Protein AF-A0A7S3UJC7-F1 (afdb_monomer)

pLDDT: mean 96.05, std 2.95, range [76.0, 98.38]

Solvent-accessible surface area (backbone atoms only — not comparable to full-atom values): 6223 Å² total; per-residue (Å²): 126,53,74,56,96,93,45,74,49,72,84,82,68,76,81,43,41,46,44,74,73,61,88,77,71,94,56,59,68,62,50,52,54,52,53,52,53,50,56,51,51,43,43,75,73,48,28,37,58,64,66,58,45,48,81,32,28,32,40,27,80,38,37,74,41,84,90,42,92,85,41,59,74,69,50,69,49,81,45,81,57,80,64,89,54,48,41,48,58,83,42,94,58,29,69,65,44,51,65,67,47,105

Foldseek 3Di:
DDDDDPDDDDDDDPQWDQQVPDPDDPCVVQVVVQLVVVQVVCVVVFKGQLDQDSRQKIKHFDFPDPVDPPGHTPHIDIDGDDRPRMDGCPDPCNVVSSVVND

Organism: Oxyrrhis marina (NCBI:txid2969)

Radius of gyration: 15.56 Å; Cα contacts (8 Å, |Δi|>4): 135; chains: 1; bounding box: 32×30×44 Å

Mean predicted aligned error: 3.09 Å

Nearest PDB structures (foldseek):
  6fai-assembly1_l  TM=9.004E-01  e=1.769E-06  Saccharomyces cerevisiae S288C
  6rbd-assembly1_l  TM=8.525E-01  e=6.821E-06  Saccharomyces cerevisiae S288C
  2rio-assembly1_B  TM=7.233E-01  e=1.958E-02  Saccharomyces cerevisiae
  3lj0-assembly1_A  TM=7.231E-01  e=3.845E-02  Saccharomyces cerevisiae
  2rio-assembly1_A  TM=6.568E-01  e=3.594E-02  Saccharomyces cerevisiae

Secondary structure (DSSP, 8-state):
-EEETTEEE----TTEEEGGG----S-HHHHHHHHHHHHHHHHHTTEE-S--STTTEEEEEEESSTT-TTSPEEEEEEEE--GGG-EETTSTTHHHHHHHH-

Structure (mmCIF, N/CA/C/O backbone):
data_AF-A0A7S3UJC7-F1
#
_entry.id   AF-A0A7S3UJC7-F1
#
loop_
_atom_site.group_PDB
_atom_site.id
_atom_site.type_symbol
_atom_site.label_atom_id
_atom_site.label_alt_id
_atom_site.label_comp_id
_atom_site.la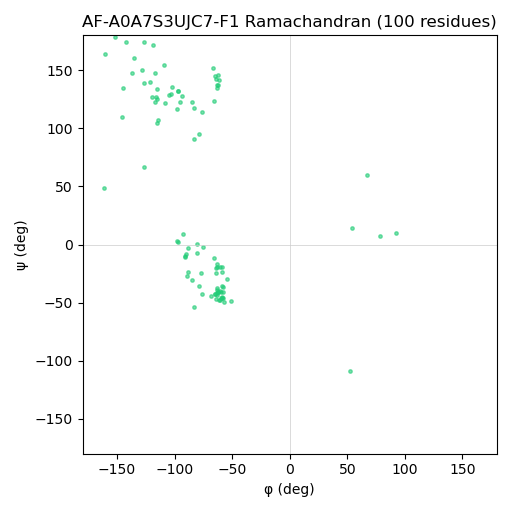bel_asym_id
_atom_site.label_entity_id
_atom_site.label_seq_id
_atom_site.pdbx_PDB_ins_code
_atom_site.Cartn_x
_atom_site.Cartn_y
_atom_site.Cartn_z
_atom_site.occupancy
_atom_site.B_iso_or_equiv
_atom_site.auth_seq_id
_atom_site.auth_comp_id
_atom_site.auth_asym_id
_atom_site.auth_atom_id
_atom_site.pdbx_PDB_model_num
ATOM 1 N N . ILE A 1 1 ? -15.555 -14.427 -8.710 1.00 76.00 1 ILE A N 1
ATOM 2 C CA . ILE A 1 1 ? -15.187 -14.208 -7.288 1.00 76.00 1 ILE A CA 1
ATOM 3 C C . ILE A 1 1 ? -16.128 -15.046 -6.427 1.00 76.00 1 ILE A C 1
ATOM 5 O O . ILE A 1 1 ? -17.303 -15.132 -6.770 1.00 76.00 1 ILE A O 1
ATOM 9 N N . GLY A 1 2 ? -15.629 -15.713 -5.384 1.00 93.50 2 GLY A N 1
ATOM 10 C CA . GLY A 1 2 ? -16.431 -16.594 -4.525 1.00 93.50 2 GLY A CA 1
ATOM 11 C C . GLY A 1 2 ? -15.767 -16.839 -3.172 1.00 93.50 2 GLY A C 1
ATOM 12 O O . GLY A 1 2 ? -14.579 -16.574 -3.009 1.00 93.50 2 GLY A O 1
ATOM 13 N N . HIS A 1 3 ? -16.524 -17.346 -2.202 1.00 96.00 3 HIS A N 1
ATOM 14 C CA . HIS A 1 3 ? -15.998 -17.732 -0.893 1.00 96.00 3 HIS A CA 1
ATOM 15 C C . HIS A 1 3 ? -16.600 -19.071 -0.456 1.00 96.00 3 HIS A C 1
ATOM 17 O O . HIS A 1 3 ? -17.743 -19.392 -0.783 1.00 96.00 3 HIS A O 1
ATOM 23 N N . ASN A 1 4 ? -15.832 -19.875 0.276 1.00 96.38 4 ASN A N 1
ATOM 24 C CA . ASN A 1 4 ? -16.300 -21.131 0.850 1.00 96.38 4 ASN A CA 1
ATOM 25 C C . ASN A 1 4 ? -15.619 -21.365 2.196 1.00 96.38 4 ASN A C 1
ATOM 27 O O . ASN A 1 4 ? -14.426 -21.656 2.256 1.00 96.38 4 ASN A O 1
ATOM 31 N N . ARG A 1 5 ? -16.392 -21.252 3.283 1.00 96.00 5 ARG A N 1
ATOM 32 C CA . ARG A 1 5 ? -15.876 -21.307 4.658 1.00 96.00 5 ARG A CA 1
ATOM 33 C C . ARG A 1 5 ? -14.725 -20.305 4.840 1.00 96.00 5 ARG A C 1
ATOM 35 O O . ARG A 1 5 ? -14.979 -19.110 4.846 1.00 96.00 5 ARG A O 1
ATOM 42 N N . HIS A 1 6 ? -13.495 -20.791 4.965 1.00 95.19 6 HIS A N 1
ATOM 43 C CA . HIS A 1 6 ? -12.276 -20.006 5.176 1.00 95.19 6 HIS A CA 1
ATOM 44 C C . HIS A 1 6 ? -11.500 -19.726 3.876 1.00 95.19 6 HIS A C 1
ATOM 46 O O . HIS A 1 6 ? -10.426 -19.139 3.927 1.00 95.19 6 HIS A O 1
ATOM 52 N N . ALA A 1 7 ? -12.003 -20.168 2.720 1.00 96.56 7 ALA A N 1
ATOM 53 C CA . ALA A 1 7 ? -11.386 -19.922 1.423 1.00 96.56 7 ALA A CA 1
ATOM 54 C C . ALA A 1 7 ? -12.044 -18.724 0.731 1.00 96.56 7 ALA A C 1
ATOM 56 O O . ALA A 1 7 ? -13.273 -18.660 0.625 1.00 96.56 7 ALA A O 1
ATOM 57 N N . ILE A 1 8 ? -11.221 -17.813 0.216 1.00 95.69 8 ILE A N 1
ATOM 58 C CA . ILE A 1 8 ? -11.635 -16.661 -0.589 1.00 95.69 8 ILE A CA 1
ATOM 59 C C . ILE A 1 8 ? -10.956 -16.790 -1.953 1.00 95.69 8 ILE A C 1
ATOM 61 O O . ILE A 1 8 ? -9.744 -16.966 -2.029 1.00 95.69 8 ILE A O 1
ATOM 65 N N . VAL A 1 9 ? -11.740 -16.727 -3.029 1.00 96.75 9 VAL A N 1
ATOM 66 C CA . VAL A 1 9 ? -11.237 -16.708 -4.408 1.00 96.75 9 VAL A CA 1
ATOM 67 C C . VAL A 1 9 ? -11.202 -15.266 -4.883 1.00 96.75 9 VAL A C 1
ATOM 69 O O . VAL A 1 9 ? -12.253 -14.636 -5.031 1.00 96.75 9 VAL A O 1
ATOM 72 N N . MET A 1 10 ? -9.998 -14.785 -5.163 1.00 95.69 10 MET A N 1
ATOM 73 C CA . MET A 1 10 ? -9.716 -13.448 -5.672 1.00 95.69 10 MET A CA 1
ATOM 74 C C . MET A 1 10 ? -9.039 -13.514 -7.039 1.00 95.69 10 MET A C 1
ATOM 76 O O . MET A 1 10 ? -8.713 -14.593 -7.536 1.00 95.69 10 MET A O 1
ATOM 80 N N . GLU A 1 11 ? -8.895 -12.353 -7.662 1.00 95.75 11 GLU A N 1
ATOM 81 C CA . GLU A 1 11 ? -8.113 -12.205 -8.882 1.00 95.75 11 GLU A CA 1
ATOM 82 C C . GLU A 1 11 ? -6.638 -12.524 -8.618 1.00 95.75 11 GLU A C 1
ATOM 84 O O . GLU A 1 11 ? -6.104 -12.207 -7.554 1.00 95.75 11 GLU A O 1
ATOM 89 N N . TYR A 1 12 ? -5.990 -13.169 -9.587 1.00 95.25 12 TYR A N 1
ATOM 90 C CA . TYR A 1 12 ? -4.545 -13.336 -9.566 1.00 95.25 12 TYR A CA 1
ATOM 91 C C . TYR A 1 12 ? -3.893 -12.074 -10.129 1.00 95.25 12 TYR A C 1
ATOM 93 O O . TYR A 1 12 ? -4.110 -11.728 -11.289 1.00 95.25 12 TYR A O 1
ATOM 101 N N . LEU A 1 13 ? -3.111 -11.388 -9.300 1.00 94.69 13 LEU A N 1
ATOM 102 C CA . LEU A 1 13 ? -2.383 -10.191 -9.700 1.00 94.69 13 LEU A CA 1
ATOM 103 C C . LEU A 1 13 ? -1.080 -10.599 -10.390 1.00 94.69 13 LEU A C 1
ATOM 105 O O . LEU A 1 13 ? -0.058 -10.786 -9.733 1.00 94.69 13 LEU A O 1
ATOM 109 N N . ASP A 1 14 ? -1.137 -10.751 -11.712 1.00 90.88 14 ASP A N 1
ATOM 110 C CA . ASP A 1 14 ? 0.039 -11.099 -12.517 1.00 90.88 14 ASP A CA 1
ATOM 111 C C . ASP A 1 14 ? 1.117 -10.009 -12.417 1.00 90.88 14 ASP A C 1
ATOM 113 O O . ASP A 1 14 ? 0.779 -8.831 -12.266 1.00 90.88 14 ASP A O 1
ATOM 117 N N . ASP A 1 15 ? 2.395 -10.382 -12.445 1.00 90.81 15 ASP A N 1
ATOM 118 C CA . ASP A 1 15 ? 3.553 -9.472 -12.337 1.00 90.81 15 ASP A CA 1
ATOM 119 C C . ASP A 1 15 ? 3.582 -8.525 -11.113 1.00 90.81 15 ASP A C 1
ATOM 121 O O . ASP A 1 15 ? 4.368 -7.573 -11.062 1.00 90.81 15 ASP A O 1
ATOM 125 N N . ALA A 1 16 ? 2.748 -8.773 -10.098 1.00 96.44 16 ALA A N 1
ATOM 126 C CA . ALA A 1 16 ? 2.793 -8.059 -8.828 1.00 96.44 16 ALA A CA 1
ATOM 127 C C . ALA A 1 16 ? 3.651 -8.832 -7.817 1.00 96.44 16 ALA A C 1
ATOM 129 O O . ALA A 1 16 ? 3.428 -10.016 -7.560 1.00 96.44 16 ALA A O 1
ATOM 130 N N . VAL A 1 17 ? 4.625 -8.157 -7.206 1.00 97.12 17 VAL A N 1
ATOM 131 C CA . VAL A 1 17 ? 5.533 -8.750 -6.214 1.00 97.12 17 VAL A CA 1
ATOM 132 C C . VAL A 1 17 ? 5.365 -8.091 -4.856 1.00 97.12 17 VAL A C 1
ATOM 134 O O . VAL A 1 17 ? 5.088 -6.898 -4.760 1.00 97.12 17 VAL A O 1
ATOM 137 N N . CYS A 1 18 ? 5.555 -8.860 -3.788 1.00 97.62 18 CYS A N 1
ATOM 138 C CA . CYS A 1 18 ? 5.515 -8.321 -2.435 1.00 97.62 18 CYS A CA 1
ATOM 139 C C . CYS A 1 18 ? 6.641 -7.296 -2.238 1.00 97.62 18 CYS A C 1
ATOM 141 O O . CYS A 1 18 ? 7.783 -7.546 -2.632 1.00 97.62 18 CYS A O 1
ATOM 143 N N . MET A 1 19 ? 6.335 -6.145 -1.636 1.00 97.75 19 MET A N 1
ATOM 144 C CA . MET A 1 19 ? 7.273 -5.025 -1.524 1.00 97.75 19 MET A CA 1
ATOM 145 C C . MET A 1 19 ? 8.567 -5.423 -0.800 1.00 97.75 19 MET A C 1
ATOM 147 O O . MET A 1 19 ? 9.649 -5.023 -1.228 1.00 97.75 19 MET A O 1
ATOM 151 N N . CYS A 1 20 ? 8.490 -6.294 0.211 1.00 97.88 20 CYS A N 1
ATOM 152 C CA . CYS A 1 20 ? 9.664 -6.841 0.903 1.00 97.88 20 CYS A CA 1
ATOM 153 C C . CYS A 1 20 ? 10.652 -7.598 -0.015 1.00 97.88 20 CYS A C 1
ATOM 155 O O . CYS A 1 20 ? 11.814 -7.793 0.347 1.00 97.88 20 CYS A O 1
ATOM 157 N N . GLN A 1 21 ? 10.216 -8.038 -1.201 1.00 97.19 21 GLN A N 1
ATOM 158 C CA . GLN A 1 21 ? 11.037 -8.773 -2.168 1.00 97.19 21 GLN A CA 1
ATOM 159 C C . GLN A 1 21 ? 11.742 -7.848 -3.171 1.00 97.19 21 GLN A C 1
ATOM 161 O O . GLN A 1 21 ? 12.635 -8.295 -3.900 1.00 97.19 21 GLN A O 1
ATOM 166 N N . ILE A 1 22 ? 11.378 -6.563 -3.214 1.00 95.44 22 ILE A N 1
ATOM 167 C CA . ILE A 1 22 ? 11.946 -5.595 -4.152 1.00 95.44 22 ILE A CA 1
ATOM 168 C C . ILE A 1 22 ? 13.342 -5.188 -3.682 1.00 95.44 22 ILE A C 1
ATOM 170 O O . ILE A 1 22 ? 13.521 -4.540 -2.656 1.00 95.44 22 ILE A O 1
ATOM 174 N N . ARG A 1 23 ? 14.361 -5.549 -4.469 1.00 94.50 23 ARG A N 1
ATOM 175 C CA . ARG A 1 23 ? 15.770 -5.239 -4.156 1.00 94.50 23 ARG A CA 1
ATOM 176 C C . ARG A 1 23 ? 16.242 -3.893 -4.695 1.00 94.50 23 ARG A C 1
ATOM 178 O O . ARG A 1 23 ? 17.225 -3.350 -4.199 1.00 94.50 23 ARG A O 1
ATOM 185 N N . LYS A 1 24 ? 15.589 -3.388 -5.741 1.00 92.50 24 LYS A N 1
ATOM 186 C CA . LYS A 1 24 ? 15.928 -2.127 -6.400 1.00 92.50 24 LYS A CA 1
ATOM 187 C C . LYS A 1 24 ? 14.647 -1.452 -6.876 1.00 92.50 24 LYS A C 1
ATOM 189 O O . LYS A 1 24 ? 13.806 -2.102 -7.486 1.00 92.50 24 LYS A O 1
ATOM 194 N N . LEU A 1 25 ? 14.543 -0.154 -6.616 1.00 94.12 25 LEU A N 1
ATOM 195 C CA . LEU A 1 25 ? 13.480 0.712 -7.112 1.00 94.12 25 LEU A CA 1
ATOM 196 C C . LEU A 1 25 ? 14.095 1.764 -8.028 1.00 94.12 25 LEU A C 1
ATOM 198 O O . LEU A 1 25 ? 15.024 2.461 -7.621 1.00 94.12 25 LEU A O 1
ATOM 202 N N . ASP A 1 26 ? 13.574 1.883 -9.246 1.00 94.31 26 ASP A N 1
ATOM 203 C CA . ASP A 1 26 ? 14.042 2.894 -10.196 1.00 94.31 26 ASP A CA 1
ATOM 204 C C . ASP A 1 26 ? 13.452 4.282 -9.882 1.00 94.31 26 ASP A C 1
ATOM 206 O O . ASP A 1 26 ? 14.152 5.286 -9.995 1.00 94.31 26 ASP A O 1
ATOM 210 N N . LYS A 1 27 ? 12.194 4.349 -9.414 1.00 96.38 27 LYS A N 1
ATOM 211 C CA . LYS A 1 27 ? 11.498 5.597 -9.045 1.00 96.38 27 LYS A CA 1
ATOM 212 C C . LYS A 1 27 ? 10.917 5.540 -7.614 1.00 96.38 27 LYS A C 1
ATOM 214 O O . LYS A 1 27 ? 9.701 5.571 -7.442 1.00 96.38 27 LYS A O 1
ATOM 219 N N . PRO A 1 28 ? 11.747 5.489 -6.554 1.00 97.00 28 PRO A N 1
ATOM 220 C CA . PRO A 1 28 ? 11.271 5.298 -5.176 1.00 97.00 28 PRO A CA 1
ATOM 221 C C . PRO A 1 28 ? 10.295 6.383 -4.692 1.00 97.00 28 PRO A C 1
ATOM 223 O O . PRO A 1 28 ? 9.340 6.074 -3.987 1.00 97.00 28 PRO A O 1
ATOM 226 N N . GLN A 1 29 ? 10.494 7.637 -5.110 1.00 98.00 29 GLN A N 1
ATOM 227 C CA . GLN A 1 29 ? 9.602 8.747 -4.761 1.00 98.00 29 GLN A CA 1
ATOM 228 C C . GLN A 1 29 ? 8.180 8.540 -5.305 1.00 98.00 29 GLN A C 1
ATOM 230 O O . GLN A 1 29 ? 7.210 8.783 -4.594 1.00 98.00 29 GLN A O 1
ATOM 235 N N . LEU A 1 30 ? 8.059 8.035 -6.537 1.00 98.00 30 LEU A N 1
ATOM 236 C CA . LEU A 1 30 ? 6.766 7.762 -7.161 1.00 98.00 30 LEU A CA 1
ATOM 237 C C . LEU A 1 30 ? 6.010 6.666 -6.404 1.00 98.00 30 LEU A C 1
ATOM 239 O O . LEU A 1 30 ? 4.821 6.807 -6.136 1.00 98.00 30 LEU A O 1
ATOM 243 N N . LEU A 1 31 ? 6.708 5.598 -6.002 1.00 98.00 31 LEU A N 1
ATOM 244 C CA . LEU A 1 31 ? 6.103 4.535 -5.202 1.00 98.00 31 LEU A CA 1
ATOM 245 C C . LEU A 1 31 ? 5.629 5.054 -3.836 1.00 98.00 31 LEU A C 1
ATOM 247 O O . LEU A 1 31 ? 4.514 4.747 -3.423 1.00 98.00 31 LEU A O 1
ATOM 251 N N . LEU A 1 32 ? 6.442 5.872 -3.158 1.00 98.06 32 LEU A N 1
ATOM 252 C CA . LEU A 1 32 ? 6.065 6.481 -1.881 1.00 98.06 32 LEU A CA 1
ATOM 253 C C . LEU A 1 32 ? 4.788 7.322 -2.015 1.00 98.06 32 LEU A C 1
ATOM 255 O O . LEU A 1 32 ? 3.872 7.182 -1.208 1.00 98.06 32 LEU A O 1
ATOM 259 N N . GLU A 1 33 ? 4.701 8.160 -3.047 1.00 98.31 33 GLU A N 1
ATOM 260 C CA . GLU A 1 33 ? 3.517 8.983 -3.314 1.00 98.31 33 GLU A CA 1
ATOM 261 C C . GLU A 1 33 ? 2.262 8.129 -3.538 1.00 98.31 33 GLU A C 1
ATOM 263 O O . GLU A 1 33 ? 1.201 8.446 -2.995 1.00 98.31 33 GLU A O 1
ATOM 268 N N . LYS A 1 34 ? 2.381 7.005 -4.260 1.00 98.19 34 LYS A N 1
ATOM 269 C CA . LYS A 1 34 ? 1.280 6.047 -4.454 1.00 98.19 34 LYS A CA 1
ATOM 270 C C . LYS A 1 34 ? 0.846 5.401 -3.140 1.00 98.19 34 LYS A C 1
ATOM 272 O O . LYS A 1 34 ? -0.350 5.381 -2.854 1.00 98.19 34 LYS A O 1
ATOM 277 N N . CYS A 1 35 ? 1.791 4.925 -2.328 1.00 98.31 35 CYS A N 1
ATOM 278 C CA . CYS A 1 35 ? 1.497 4.325 -1.025 1.00 98.31 35 CYS A CA 1
ATOM 279 C C . CYS A 1 35 ? 0.797 5.323 -0.093 1.00 98.31 35 CYS A C 1
ATOM 281 O O . CYS A 1 35 ? -0.252 5.009 0.465 1.00 98.31 35 CYS A O 1
ATOM 283 N N . MET A 1 36 ? 1.316 6.550 0.015 1.00 98.12 36 MET A N 1
ATOM 284 C CA . MET A 1 36 ? 0.727 7.597 0.856 1.00 98.12 36 MET A CA 1
ATOM 285 C C . MET A 1 36 ? -0.660 8.013 0.367 1.00 98.12 36 MET A C 1
ATOM 287 O O . MET A 1 36 ? -1.584 8.161 1.168 1.00 98.12 36 MET A O 1
ATOM 291 N N . SER A 1 37 ? -0.834 8.163 -0.948 1.00 97.94 37 SER A N 1
ATOM 292 C CA . SER A 1 37 ? -2.139 8.456 -1.541 1.00 97.94 37 SER A CA 1
ATOM 293 C C . SER A 1 37 ? -3.157 7.353 -1.244 1.00 97.94 37 SER A C 1
ATOM 295 O O . SER A 1 37 ? -4.318 7.650 -0.963 1.00 97.94 37 SER A O 1
ATOM 297 N N . LEU A 1 38 ? -2.740 6.085 -1.292 1.00 97.75 38 LEU A N 1
ATOM 298 C CA . LEU A 1 38 ? -3.601 4.946 -0.989 1.00 97.75 38 LEU A CA 1
ATOM 299 C C . LEU A 1 38 ? -3.981 4.903 0.495 1.00 97.75 38 LEU A C 1
ATOM 30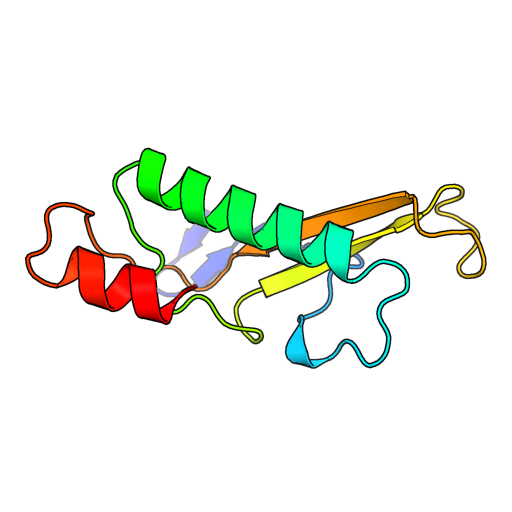1 O O . LEU A 1 38 ? -5.156 4.755 0.816 1.00 97.75 38 LEU A O 1
ATOM 305 N N . LEU A 1 39 ? -3.021 5.122 1.393 1.00 96.75 39 LEU A N 1
ATOM 306 C CA . LEU A 1 39 ? -3.243 5.185 2.838 1.00 96.75 39 LEU A CA 1
ATOM 307 C C . LEU A 1 39 ? -4.251 6.297 3.196 1.00 96.75 39 LEU A C 1
ATOM 309 O O . LEU A 1 39 ? -5.225 6.058 3.916 1.00 96.75 39 LEU A O 1
ATOM 313 N N . VAL A 1 40 ? -4.095 7.491 2.613 1.00 97.44 40 VAL A N 1
ATOM 314 C CA . VAL A 1 40 ? -5.055 8.599 2.772 1.00 97.44 40 VAL A CA 1
ATOM 315 C C . VAL A 1 40 ? -6.427 8.243 2.193 1.00 97.44 40 VAL A C 1
ATOM 317 O O . VAL A 1 40 ? -7.441 8.530 2.827 1.00 97.44 40 VAL A O 1
ATOM 320 N N . SER A 1 41 ? -6.486 7.601 1.024 1.00 98.06 41 SER A N 1
ATOM 321 C CA . SER A 1 41 ? -7.749 7.188 0.397 1.00 98.06 41 SER A CA 1
ATOM 322 C C . SER A 1 41 ? -8.517 6.158 1.237 1.00 98.06 41 SER A C 1
ATOM 324 O O . SER A 1 41 ? -9.740 6.261 1.376 1.00 98.06 41 SER A O 1
ATOM 326 N N . ILE A 1 42 ? -7.809 5.212 1.862 1.00 97.38 42 ILE A N 1
ATOM 327 C CA . ILE A 1 42 ? -8.383 4.237 2.800 1.00 97.38 42 ILE A CA 1
ATOM 328 C C . ILE A 1 42 ? -9.000 4.975 4.003 1.00 97.38 42 ILE A C 1
ATOM 330 O O . ILE A 1 42 ? -10.181 4.776 4.299 1.00 97.38 42 ILE A O 1
ATOM 334 N N . ALA A 1 43 ? -8.272 5.923 4.606 1.00 97.12 43 ALA A N 1
ATOM 335 C CA . ALA A 1 43 ? -8.778 6.750 5.709 1.00 97.12 43 ALA A CA 1
ATOM 336 C C . ALA A 1 43 ? -9.974 7.62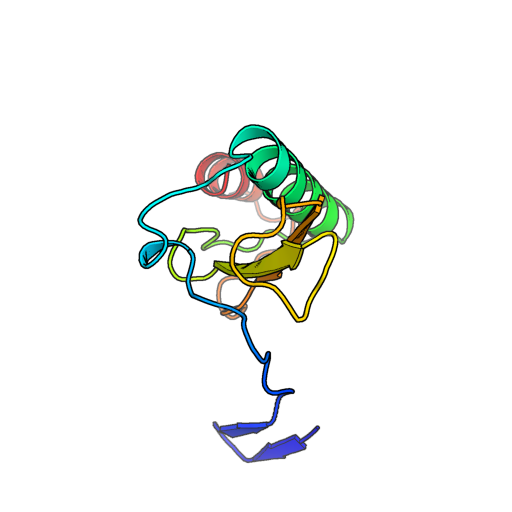9 5.324 1.00 97.12 43 ALA A C 1
ATOM 338 O O . ALA A 1 43 ? -10.941 7.727 6.079 1.00 97.12 43 ALA A O 1
ATOM 339 N N . GLN A 1 44 ? -9.960 8.226 4.131 1.00 97.88 44 GLN A N 1
ATOM 340 C CA . GLN A 1 44 ? -11.095 8.989 3.600 1.00 97.88 44 GLN A CA 1
ATOM 341 C C . GLN A 1 44 ? -12.338 8.120 3.374 1.00 97.88 44 GLN A C 1
ATOM 343 O O . GLN A 1 44 ? -13.455 8.631 3.421 1.00 97.88 44 GLN A O 1
ATOM 348 N N . SER A 1 45 ? -12.155 6.811 3.186 1.00 97.62 45 SER A N 1
ATOM 349 C CA . SER A 1 45 ? -13.244 5.833 3.095 1.00 97.62 45 SER A CA 1
ATOM 350 C C . SER A 1 45 ? -13.798 5.415 4.468 1.00 97.62 45 SER A C 1
ATOM 352 O O . SER A 1 45 ? -14.721 4.606 4.536 1.00 97.62 45 SER A O 1
ATOM 354 N N . GLY A 1 46 ? -13.268 5.972 5.564 1.00 97.69 46 GLY A N 1
ATOM 355 C CA . GLY A 1 46 ? -13.752 5.762 6.930 1.00 97.69 46 GLY A CA 1
ATOM 356 C C . GLY A 1 46 ? -13.072 4.619 7.684 1.00 97.69 46 GLY A C 1
ATOM 357 O O . GLY A 1 46 ? -13.512 4.263 8.780 1.00 97.69 46 GLY A O 1
ATOM 358 N N . VAL A 1 47 ? -11.994 4.049 7.140 1.00 97.88 47 VAL A N 1
ATOM 359 C CA . VAL A 1 47 ? -11.272 2.936 7.768 1.00 97.88 47 VAL A CA 1
ATOM 360 C C . VAL A 1 47 ? -9.757 3.132 7.726 1.00 97.88 47 VAL A C 1
ATOM 362 O O . VAL A 1 47 ? -9.246 3.908 6.938 1.00 97.88 47 VAL A O 1
ATOM 365 N N . ILE A 1 48 ? -9.020 2.428 8.574 1.00 97.69 48 ILE A N 1
ATOM 366 C CA . ILE A 1 48 ? -7.554 2.384 8.604 1.00 97.69 48 ILE A CA 1
ATOM 367 C C . ILE A 1 48 ? -7.152 0.929 8.407 1.00 97.69 48 ILE A C 1
ATOM 369 O O . ILE A 1 48 ? -7.808 0.053 8.970 1.00 97.69 48 ILE A O 1
ATOM 373 N N . HIS A 1 49 ? -6.102 0.669 7.622 1.00 97.69 49 HIS A N 1
ATOM 374 C CA . HIS A 1 49 ? -5.676 -0.699 7.323 1.00 97.69 49 HIS A CA 1
ATOM 375 C C . HIS A 1 49 ? -5.307 -1.475 8.591 1.00 97.69 49 HIS A C 1
ATOM 377 O O . HIS A 1 49 ? -5.750 -2.604 8.773 1.00 97.69 49 HIS A O 1
ATOM 383 N N . GLY A 1 50 ? -4.536 -0.859 9.490 1.00 96.62 50 GLY A N 1
ATOM 384 C CA . GLY A 1 50 ? -4.201 -1.463 10.773 1.00 96.62 50 GLY A CA 1
ATOM 385 C C . GLY A 1 50 ? -3.109 -2.527 10.695 1.00 96.62 50 GLY A C 1
ATOM 386 O O . GLY A 1 50 ? -2.779 -3.113 11.729 1.00 96.62 50 GLY A O 1
ATOM 387 N N . ASP A 1 51 ? -2.478 -2.703 9.533 1.00 97.50 51 ASP A N 1
ATOM 388 C CA . ASP A 1 51 ? -1.210 -3.426 9.339 1.00 97.50 51 ASP A CA 1
ATOM 389 C C . ASP A 1 51 ? -0.541 -3.053 7.995 1.00 97.50 51 ASP A C 1
ATOM 391 O O . ASP A 1 51 ? -0.273 -3.905 7.149 1.00 97.50 51 ASP A O 1
ATOM 395 N N . PHE A 1 52 ? -0.416 -1.754 7.700 1.00 97.88 52 PHE A N 1
ATOM 396 C CA . PHE A 1 52 ? 0.103 -1.280 6.406 1.00 97.88 52 PHE A CA 1
ATOM 397 C C . PHE A 1 52 ? 1.640 -1.378 6.376 1.00 97.88 52 PHE A C 1
ATOM 399 O O . PHE A 1 52 ? 2.332 -0.503 6.885 1.00 97.88 52 PHE A O 1
ATOM 406 N N . ASN A 1 53 ? 2.181 -2.469 5.829 1.00 97.44 53 ASN A N 1
ATOM 407 C CA . ASN A 1 53 ? 3.620 -2.763 5.832 1.00 97.44 53 ASN A CA 1
ATOM 408 C C . ASN A 1 53 ? 4.082 -3.414 4.511 1.00 97.44 53 ASN A C 1
ATOM 410 O O . ASN A 1 53 ? 3.274 -3.768 3.654 1.00 97.44 53 ASN A O 1
ATOM 414 N N . GLU A 1 54 ? 5.388 -3.621 4.346 1.00 97.69 54 GLU A N 1
ATOM 415 C CA . GLU A 1 54 ? 6.001 -4.146 3.121 1.00 97.69 54 GLU A CA 1
ATOM 416 C C . GLU A 1 54 ? 5.636 -5.601 2.769 1.00 97.69 54 GLU A C 1
ATOM 418 O O . GLU A 1 54 ? 5.941 -6.057 1.664 1.00 97.69 54 GLU A O 1
ATOM 423 N N . PHE A 1 55 ? 5.006 -6.341 3.682 1.00 97.75 55 PHE A N 1
ATOM 424 C CA . PHE A 1 55 ? 4.517 -7.702 3.446 1.00 97.75 55 PHE A CA 1
ATOM 425 C C . PHE A 1 55 ? 3.083 -7.713 2.904 1.00 97.75 55 PHE A C 1
ATOM 427 O O . PHE A 1 55 ? 2.715 -8.612 2.148 1.00 97.75 55 PHE A O 1
ATOM 434 N N . ASN A 1 56 ? 2.308 -6.676 3.228 1.00 98.06 56 ASN A N 1
ATOM 435 C CA . ASN A 1 56 ? 0.905 -6.519 2.837 1.00 98.06 56 ASN A CA 1
ATOM 436 C C . ASN A 1 56 ? 0.713 -5.612 1.609 1.00 98.06 56 ASN A C 1
ATOM 438 O O . ASN A 1 56 ? -0.418 -5.358 1.190 1.00 98.06 56 ASN A O 1
ATOM 442 N N . LEU A 1 57 ? 1.812 -5.142 1.012 1.00 98.19 57 LEU A N 1
ATOM 443 C CA . LEU A 1 57 ? 1.824 -4.366 -0.224 1.00 98.19 57 LEU A CA 1
ATOM 444 C C . LEU A 1 57 ? 2.379 -5.203 -1.377 1.00 98.19 57 LEU A C 1
ATOM 446 O O . LE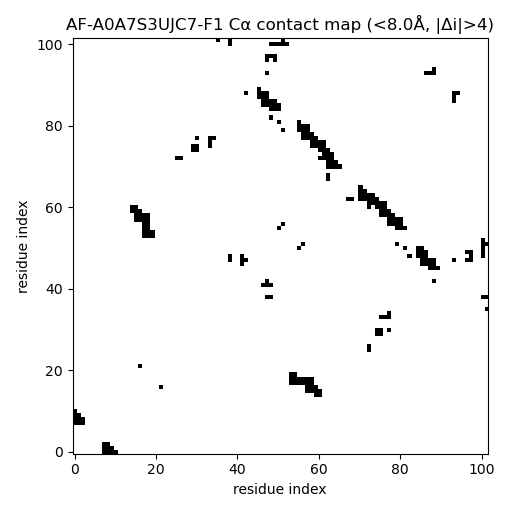U A 1 57 ? 3.523 -5.662 -1.335 1.00 98.19 57 LEU A O 1
ATOM 450 N N . LEU A 1 58 ? 1.579 -5.367 -2.428 1.00 98.38 58 LEU A N 1
ATOM 451 C CA . LEU A 1 58 ? 2.001 -5.943 -3.702 1.00 98.38 58 LEU A CA 1
ATOM 452 C C . LEU A 1 58 ? 2.191 -4.817 -4.719 1.00 98.38 58 LEU A C 1
ATOM 454 O O . LEU A 1 58 ? 1.310 -3.975 -4.896 1.00 98.38 58 LEU A O 1
ATOM 458 N N . ILE A 1 59 ? 3.339 -4.802 -5.388 1.00 98.00 59 ILE A N 1
ATOM 459 C CA . ILE A 1 59 ? 3.722 -3.767 -6.345 1.00 98.00 59 ILE A CA 1
ATOM 460 C C . ILE A 1 59 ? 3.827 -4.390 -7.729 1.00 98.00 59 ILE A C 1
ATOM 462 O O . ILE A 1 59 ? 4.599 -5.331 -7.926 1.00 98.00 59 ILE 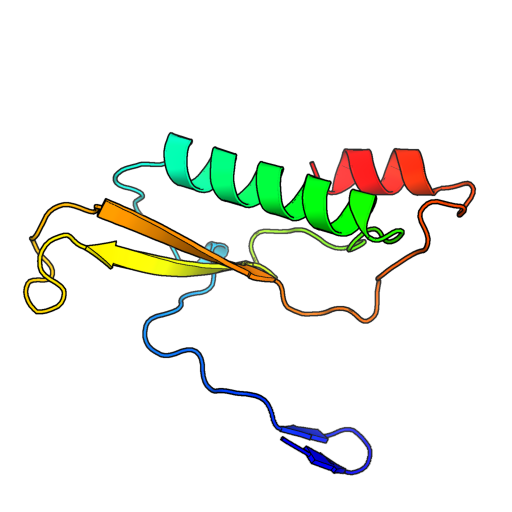A O 1
ATOM 466 N N . ARG A 1 60 ? 3.108 -3.825 -8.699 1.00 96.50 60 ARG A N 1
ATOM 467 C CA . ARG A 1 60 ? 3.329 -4.098 -10.122 1.00 96.50 60 ARG A CA 1
ATOM 468 C C . ARG A 1 60 ? 4.046 -2.907 -10.744 1.00 96.50 60 ARG A C 1
ATOM 470 O O . ARG A 1 60 ? 3.624 -1.762 -10.585 1.00 96.50 60 ARG A O 1
ATOM 477 N N . THR A 1 61 ? 5.148 -3.177 -11.435 1.00 95.56 61 THR A N 1
ATOM 478 C CA . THR A 1 61 ? 5.907 -2.141 -12.148 1.00 95.56 61 THR A CA 1
ATOM 479 C C . THR A 1 61 ? 5.294 -1.927 -13.524 1.00 95.56 61 THR A C 1
ATOM 481 O O . THR A 1 61 ? 5.222 -2.866 -14.311 1.00 95.56 61 THR A O 1
ATOM 484 N N . VAL A 1 62 ? 4.884 -0.697 -13.824 1.00 95.25 62 VAL A N 1
ATOM 485 C CA . VAL A 1 62 ? 4.397 -0.306 -15.148 1.00 95.25 62 VAL A CA 1
ATOM 486 C C . VAL A 1 62 ? 5.561 0.304 -15.910 1.00 95.25 62 VAL A C 1
ATOM 488 O O . VAL A 1 62 ? 6.189 1.260 -15.448 1.00 95.25 62 VAL A O 1
ATOM 491 N N . ARG A 1 63 ? 5.882 -0.261 -17.069 1.00 94.06 63 ARG A N 1
ATOM 492 C CA . ARG A 1 63 ? 6.968 0.215 -17.927 1.00 94.06 63 ARG A CA 1
ATOM 493 C C . ARG A 1 63 ? 6.417 0.865 -19.188 1.00 94.06 63 ARG A C 1
ATOM 495 O O . ARG A 1 63 ? 5.330 0.505 -19.628 1.00 94.06 63 ARG A O 1
ATOM 502 N N . ILE A 1 64 ? 7.197 1.776 -19.773 1.00 94.75 64 ILE A N 1
ATOM 503 C CA . ILE A 1 64 ? 6.830 2.459 -21.024 1.00 94.75 64 ILE A CA 1
ATOM 504 C C . ILE A 1 64 ? 6.595 1.443 -22.152 1.00 94.75 64 ILE A C 1
ATOM 506 O O . ILE A 1 64 ? 5.649 1.591 -22.924 1.00 94.75 64 ILE A O 1
ATOM 510 N N . ASP A 1 65 ? 7.440 0.409 -22.239 1.00 95.31 65 ASP A N 1
ATOM 511 C CA . ASP A 1 65 ? 7.206 -0.755 -23.095 1.00 95.31 65 ASP A CA 1
ATOM 512 C C . ASP A 1 65 ? 7.031 -2.008 -22.217 1.00 95.31 65 ASP A C 1
ATOM 514 O O . ASP A 1 65 ? 8.014 -2.535 -21.689 1.00 95.31 65 ASP A O 1
ATOM 518 N N . PRO A 1 66 ? 5.795 -2.511 -22.044 1.00 90.31 66 PRO A N 1
ATOM 519 C CA . PRO A 1 66 ? 5.522 -3.683 -21.215 1.00 90.31 66 PRO A CA 1
ATOM 520 C C . PRO A 1 66 ? 6.224 -4.968 -21.673 1.00 90.31 66 PRO A C 1
ATOM 522 O O . PRO A 1 66 ? 6.330 -5.904 -20.885 1.00 90.31 66 PRO A O 1
ATOM 525 N N . LEU A 1 67 ? 6.676 -5.045 -22.931 1.00 91.81 67 LEU A N 1
ATOM 526 C CA . LEU A 1 67 ? 7.352 -6.227 -23.475 1.00 91.81 67 LEU A CA 1
ATOM 527 C C . LEU A 1 67 ? 8.877 -6.184 -23.298 1.00 91.81 67 LEU A C 1
ATOM 529 O O . LEU A 1 67 ? 9.539 -7.194 -23.538 1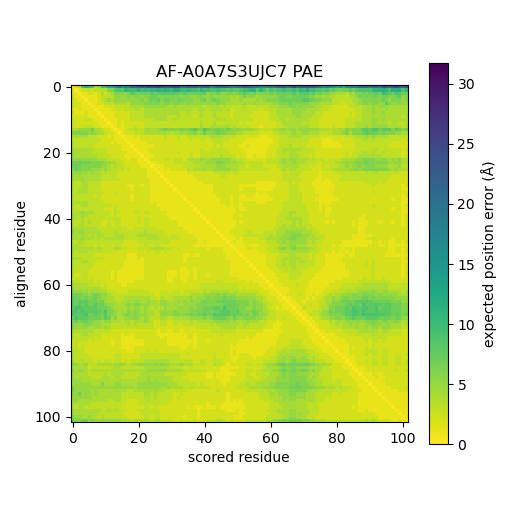.00 91.81 67 LEU A O 1
ATOM 533 N N . ASP A 1 68 ? 9.436 -5.044 -22.885 1.00 92.44 68 ASP A N 1
ATOM 534 C CA . ASP A 1 68 ? 10.868 -4.863 -22.658 1.00 92.44 68 ASP A CA 1
ATOM 535 C C . ASP A 1 68 ? 11.154 -4.606 -21.172 1.00 92.44 68 ASP A C 1
ATOM 537 O O . ASP A 1 68 ? 10.910 -3.521 -20.640 1.00 92.44 68 ASP A O 1
ATOM 541 N N . GLU A 1 69 ? 11.727 -5.601 -20.492 1.00 85.06 69 GLU A N 1
ATOM 542 C CA . 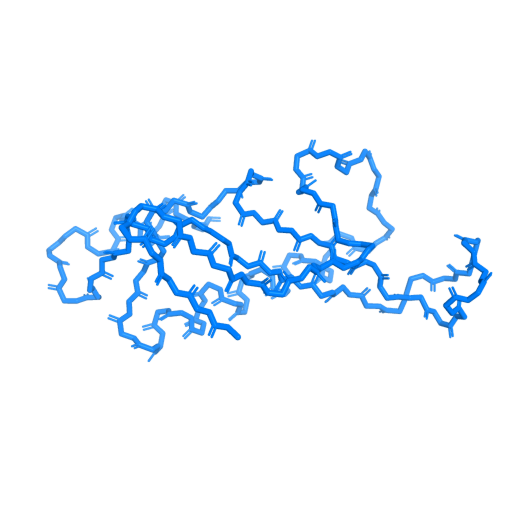GLU A 1 69 ? 12.106 -5.514 -19.075 1.00 85.06 69 GLU A CA 1
ATOM 543 C C . GLU A 1 69 ? 13.186 -4.457 -18.790 1.00 85.06 69 GLU A C 1
ATOM 545 O O . GLU A 1 69 ? 13.347 -4.035 -17.641 1.00 85.06 69 GLU A O 1
ATOM 550 N N . LEU A 1 70 ? 13.931 -4.026 -19.812 1.00 89.44 70 LEU A N 1
ATOM 551 C CA . LEU A 1 70 ? 14.936 -2.970 -19.704 1.00 89.44 70 LEU A CA 1
ATOM 552 C C . LEU A 1 70 ? 14.356 -1.578 -19.974 1.00 89.44 70 LEU A C 1
ATOM 554 O O . LEU A 1 70 ? 15.058 -0.587 -19.751 1.00 89.44 70 LEU A O 1
ATOM 558 N N . SER A 1 71 ? 13.100 -1.486 -20.423 1.00 93.75 71 SER A N 1
ATOM 559 C CA . SER A 1 71 ? 12.452 -0.205 -20.683 1.00 93.75 71 SER A CA 1
ATOM 560 C C . SER A 1 71 ? 12.234 0.578 -19.390 1.00 93.75 71 SER A C 1
ATOM 562 O O . SER A 1 71 ? 12.126 0.021 -18.293 1.00 93.75 71 SER A O 1
ATOM 564 N N . GLU A 1 72 ? 12.208 1.903 -19.501 1.00 94.38 72 GLU A N 1
ATOM 565 C CA . GLU A 1 72 ? 12.073 2.765 -18.334 1.00 94.38 72 GLU A CA 1
ATOM 566 C C . GLU A 1 72 ? 10.745 2.517 -17.609 1.00 94.38 72 GLU A C 1
ATOM 568 O O . GLU A 1 72 ? 9.693 2.310 -18.219 1.00 94.38 72 GLU A O 1
ATOM 573 N N . VAL A 1 73 ? 10.796 2.562 -16.278 1.00 94.50 73 VAL A N 1
ATOM 574 C CA . VAL A 1 73 ? 9.592 2.513 -15.449 1.00 94.50 73 VAL A CA 1
ATOM 575 C C . VAL A 1 73 ? 8.783 3.778 -15.701 1.00 94.50 73 VAL A C 1
ATOM 577 O O . VAL A 1 73 ? 9.286 4.883 -15.496 1.00 94.50 73 VAL A O 1
ATOM 580 N N . GLU A 1 74 ? 7.530 3.630 -16.109 1.00 96.69 74 GLU A N 1
ATOM 581 C CA . GLU A 1 74 ? 6.577 4.726 -16.240 1.00 96.69 74 GLU A CA 1
ATOM 582 C C . GLU A 1 74 ? 5.936 5.022 -14.881 1.00 96.69 74 GLU A C 1
ATOM 584 O O . GLU A 1 74 ? 6.042 6.153 -14.398 1.00 96.69 74 GLU A O 1
ATOM 589 N N . ASP A 1 75 ? 5.366 3.991 -14.246 1.00 97.25 75 ASP A N 1
ATOM 590 C CA . ASP A 1 75 ? 4.564 4.092 -13.023 1.00 97.25 75 ASP A CA 1
ATOM 591 C C . ASP A 1 75 ? 4.625 2.815 -12.152 1.00 97.25 75 ASP A C 1
ATOM 593 O O . ASP A 1 75 ? 5.261 1.819 -12.505 1.00 97.25 75 ASP A O 1
ATOM 597 N N . TYR A 1 76 ? 3.948 2.840 -11.002 1.00 97.31 76 TYR A N 1
ATOM 598 C CA . TYR A 1 76 ? 3.681 1.678 -10.157 1.00 97.31 76 TYR A CA 1
ATOM 599 C C . TYR A 1 76 ? 2.188 1.546 -9.856 1.00 97.31 76 TYR A C 1
ATOM 601 O O . TYR A 1 76 ? 1.518 2.522 -9.504 1.00 97.31 76 TYR A O 1
ATOM 609 N N . GLU A 1 77 ? 1.691 0.312 -9.894 1.00 97.31 77 GLU A N 1
ATOM 610 C CA . GLU A 1 77 ? 0.416 -0.051 -9.279 1.00 97.31 77 GLU A CA 1
ATOM 611 C C . GLU A 1 77 ? 0.685 -0.659 -7.902 1.00 97.31 77 GLU A C 1
ATOM 613 O O . GLU A 1 77 ? 1.544 -1.532 -7.751 1.00 97.31 77 GLU A O 1
ATOM 618 N N . VAL A 1 78 ? -0.052 -0.189 -6.896 1.00 97.94 78 VAL A N 1
ATOM 619 C CA . VAL A 1 78 ? 0.086 -0.624 -5.503 1.00 97.94 78 VAL A CA 1
ATOM 620 C C . VAL A 1 78 ? -1.215 -1.278 -5.067 1.00 97.94 78 VAL A C 1
ATOM 622 O O . VAL A 1 78 ? -2.274 -0.651 -5.108 1.00 97.94 78 VAL A O 1
ATOM 625 N N . TYR A 1 79 ? -1.124 -2.525 -4.621 1.00 97.81 79 TYR A N 1
ATOM 626 C CA . TYR A 1 79 ? -2.244 -3.303 -4.111 1.00 97.81 79 TYR A CA 1
ATOM 627 C C . TYR A 1 79 ? -2.025 -3.599 -2.630 1.00 97.81 79 T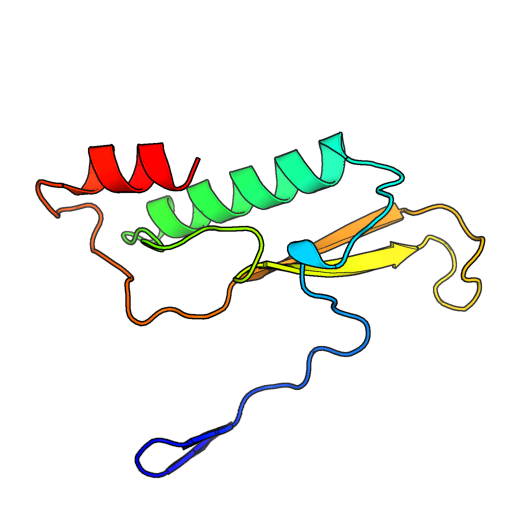YR A C 1
ATOM 629 O O . TYR A 1 79 ? -0.944 -4.027 -2.231 1.00 97.81 79 TYR A O 1
ATOM 637 N N . VAL A 1 80 ? -3.064 -3.392 -1.823 1.00 97.44 80 VAL A N 1
ATOM 638 C CA . VAL A 1 80 ? -3.067 -3.709 -0.389 1.00 97.44 80 VAL A CA 1
ATOM 639 C C . VAL A 1 80 ? -3.839 -5.004 -0.181 1.00 97.44 80 VAL A C 1
ATOM 641 O O . VAL A 1 80 ? -4.913 -5.187 -0.760 1.00 97.44 80 VAL A O 1
ATOM 644 N N . ILE A 1 81 ? -3.293 -5.897 0.637 1.00 97.25 81 ILE A N 1
ATOM 645 C CA . ILE A 1 81 ? -3.925 -7.154 1.041 1.00 97.25 81 ILE A CA 1
ATOM 646 C C . ILE A 1 81 ? -3.954 -7.273 2.571 1.00 97.25 81 ILE A C 1
ATOM 648 O O . ILE A 1 81 ? -3.360 -6.465 3.269 1.00 97.25 81 ILE A O 1
ATOM 652 N N . ASP A 1 82 ? -4.618 -8.317 3.068 1.00 96.50 82 ASP A N 1
ATOM 653 C CA . ASP A 1 82 ? -4.715 -8.654 4.498 1.00 96.50 82 ASP A CA 1
ATOM 654 C C . ASP A 1 82 ? -5.516 -7.658 5.366 1.00 96.50 82 ASP A C 1
ATOM 656 O O . ASP A 1 82 ? -5.071 -7.106 6.367 1.00 96.50 82 ASP A O 1
ATOM 660 N N . PHE A 1 83 ? -6.791 -7.500 5.006 1.00 96.00 83 PHE A N 1
ATOM 661 C CA . PHE A 1 83 ? -7.758 -6.618 5.668 1.00 96.00 83 PHE A CA 1
ATOM 662 C C . PHE A 1 83 ? -8.370 -7.045 7.032 1.00 96.00 83 PHE A C 1
ATOM 664 O O . PHE A 1 83 ? -9.171 -6.266 7.554 1.00 96.00 83 PHE A O 1
ATOM 671 N N . PRO A 1 84 ? -8.115 -8.214 7.663 1.00 95.25 84 PRO A N 1
ATOM 672 C CA . PRO A 1 84 ? -8.744 -8.542 8.949 1.00 95.25 84 PRO A CA 1
ATOM 673 C C . PRO A 1 84 ? -8.473 -7.549 10.091 1.00 95.25 84 PRO A C 1
ATOM 675 O O . PRO A 1 84 ? -9.285 -7.484 11.011 1.00 95.25 84 PRO A O 1
ATOM 678 N N . GLN A 1 85 ? -7.374 -6.782 10.037 1.00 94.44 85 GLN A N 1
ATOM 679 C CA . GLN A 1 85 ? -6.990 -5.824 11.091 1.00 94.44 85 GLN A CA 1
ATOM 680 C C . GLN A 1 85 ? -7.511 -4.401 10.866 1.00 94.44 85 GLN A C 1
ATOM 682 O O . GLN A 1 85 ? -7.140 -3.483 11.600 1.00 94.44 85 GLN A O 1
ATOM 687 N N . VAL A 1 86 ? -8.391 -4.227 9.878 1.00 96.94 86 VAL A N 1
ATOM 688 C CA . VAL A 1 86 ? -8.985 -2.937 9.539 1.00 96.94 86 VAL A CA 1
ATOM 689 C C . VAL A 1 86 ? -9.836 -2.403 10.688 1.00 96.94 86 VAL A C 1
ATOM 691 O O . VAL A 1 86 ? -10.635 -3.119 11.296 1.00 96.94 86 VAL A O 1
ATOM 694 N N . LEU A 1 87 ? -9.704 -1.106 10.958 1.00 96.12 87 LEU A N 1
ATOM 695 C CA . LEU A 1 87 ? -10.416 -0.415 12.033 1.00 96.12 87 LEU A CA 1
ATOM 696 C C . LEU A 1 87 ? -11.127 0.828 11.507 1.00 96.12 87 LEU A C 1
ATOM 698 O O . LEU A 1 87 ? -10.661 1.473 10.576 1.00 96.12 87 LEU A O 1
ATOM 702 N N . SER A 1 88 ? -12.245 1.195 12.131 1.00 97.88 88 SER A N 1
ATOM 703 C CA . SER A 1 88 ? -12.924 2.465 11.843 1.00 97.88 88 SER A CA 1
ATOM 704 C C . SER A 1 88 ? -12.054 3.661 12.242 1.00 97.88 88 SER A C 1
ATOM 706 O O . SER A 1 88 ? -11.394 3.629 13.283 1.00 97.88 88 SER A O 1
ATOM 708 N N . VAL A 1 89 ? -12.127 4.751 11.474 1.00 97.44 89 VAL A N 1
ATOM 709 C CA . VAL A 1 89 ? -11.523 6.048 11.846 1.00 97.44 89 VAL A CA 1
ATOM 710 C C . VAL A 1 89 ? -12.132 6.658 13.114 1.00 97.44 89 VAL A C 1
ATOM 712 O O . VAL A 1 89 ? -11.525 7.534 13.723 1.00 97.44 89 VAL A O 1
ATOM 715 N N . GLU A 1 90 ? -13.310 6.193 13.540 1.00 97.62 90 GLU A N 1
ATOM 716 C CA . GLU A 1 90 ? -13.958 6.605 14.794 1.00 97.62 90 GLU A CA 1
ATOM 717 C C . GLU A 1 90 ? -13.390 5.881 16.027 1.00 97.62 90 GLU A C 1
ATOM 719 O O . GLU A 1 90 ? -13.747 6.202 17.162 1.00 97.62 90 GLU A O 1
ATOM 724 N N . ASN A 1 91 ? -12.520 4.886 15.830 1.00 97.19 91 ASN A N 1
ATOM 725 C CA . ASN A 1 91 ? -11.895 4.168 16.932 1.00 97.19 91 ASN A CA 1
ATOM 726 C C . ASN A 1 91 ? -11.034 5.133 17.785 1.00 97.19 91 ASN A C 1
ATOM 728 O O . ASN A 1 91 ? -10.273 5.918 17.218 1.00 97.19 91 ASN A O 1
ATOM 732 N N . PRO A 1 92 ? -11.074 5.065 19.131 1.00 97.62 92 PRO A N 1
ATOM 733 C CA . PRO A 1 92 ? -10.221 5.895 19.991 1.00 97.62 92 PRO A CA 1
ATOM 734 C C . PRO A 1 92 ? -8.715 5.798 19.688 1.00 97.62 92 PRO A C 1
ATOM 736 O O . PRO A 1 92 ? -7.983 6.767 19.875 1.00 97.62 92 PRO A O 1
ATOM 739 N N . ASP A 1 93 ? -8.256 4.647 19.194 1.00 96.69 93 ASP A N 1
ATOM 740 C CA . ASP A 1 93 ? -6.872 4.390 18.789 1.00 96.69 93 ASP A CA 1
ATOM 741 C C . ASP A 1 93 ? -6.572 4.754 17.324 1.00 96.69 93 ASP A C 1
ATOM 743 O O . ASP A 1 93 ? -5.419 4.642 16.901 1.00 96.69 93 ASP A O 1
ATOM 747 N N . ALA A 1 94 ? -7.564 5.201 16.543 1.00 96.69 94 ALA A N 1
ATOM 748 C CA . ALA A 1 94 ? -7.447 5.420 15.100 1.00 96.69 94 ALA A CA 1
ATOM 749 C C . ALA A 1 94 ? -6.228 6.274 14.737 1.00 96.69 94 ALA A C 1
ATOM 751 O O . ALA A 1 94 ? -5.415 5.877 13.908 1.00 96.69 94 ALA A O 1
ATOM 752 N N . LYS A 1 95 ? -6.039 7.408 15.420 1.00 96.50 95 LYS A N 1
ATOM 753 C CA . LYS A 1 95 ? -4.894 8.293 15.177 1.00 96.50 95 LYS A CA 1
ATOM 754 C C . LYS A 1 95 ? -3.556 7.570 15.353 1.00 96.50 95 LYS A C 1
ATOM 756 O O . LYS A 1 95 ? -2.710 7.637 14.471 1.00 96.50 95 LYS A O 1
ATOM 761 N N . ARG A 1 96 ? -3.384 6.856 16.468 1.00 97.75 96 ARG A N 1
ATOM 762 C CA . ARG A 1 96 ? -2.145 6.134 16.790 1.00 97.75 96 ARG A CA 1
ATOM 763 C C . ARG A 1 96 ? -1.855 5.029 15.774 1.00 97.75 96 ARG A C 1
ATOM 765 O O . ARG A 1 96 ? -0.699 4.763 15.474 1.00 97.75 96 ARG A O 1
ATOM 772 N N . ILE A 1 97 ? -2.893 4.350 15.292 1.00 97.31 97 ILE A N 1
ATOM 773 C CA . ILE A 1 97 ? -2.754 3.247 14.335 1.00 97.31 97 ILE A CA 1
ATOM 774 C C . ILE A 1 97 ? -2.457 3.784 12.937 1.00 97.31 97 ILE A C 1
ATOM 776 O O . ILE A 1 97 ? -1.552 3.277 12.288 1.00 97.31 97 ILE A O 1
ATOM 780 N N . PHE A 1 98 ? -3.133 4.854 12.518 1.00 97.25 98 PHE A N 1
ATOM 781 C CA . PHE A 1 98 ? -2.821 5.550 11.272 1.00 97.25 98 PHE A CA 1
ATOM 782 C C . PHE A 1 98 ? -1.375 6.065 11.266 1.00 97.25 98 PHE A C 1
ATOM 784 O O . PHE A 1 98 ? -0.654 5.835 10.309 1.00 97.25 98 PHE A O 1
ATOM 791 N N . GLU A 1 99 ? -0.916 6.688 12.357 1.00 97.00 99 GLU A N 1
ATOM 792 C CA . GLU A 1 99 ? 0.476 7.152 12.507 1.00 97.00 99 GLU A CA 1
ATOM 793 C C . GLU A 1 99 ? 1.512 6.017 12.511 1.00 97.00 99 GLU A C 1
ATOM 795 O O . GLU A 1 99 ? 2.685 6.282 12.282 1.00 97.00 99 GLU A O 1
ATOM 800 N N . ARG A 1 100 ? 1.105 4.776 12.801 1.00 97.00 100 ARG A N 1
ATOM 801 C CA . ARG A 1 100 ? 1.977 3.595 12.720 1.00 97.00 100 ARG A CA 1
ATOM 802 C C . ARG A 1 100 ? 2.027 3.017 11.302 1.00 97.00 100 ARG A C 1
ATOM 804 O O . ARG A 1 100 ? 3.014 2.389 10.949 1.00 97.00 100 ARG A O 1
ATOM 811 N N . ASP A 1 101 ? 0.942 3.161 10.549 1.00 95.94 101 ASP A N 1
ATOM 812 C CA . ASP A 1 101 ? 0.837 2.709 9.159 1.00 95.94 101 ASP A CA 1
ATOM 813 C C . ASP A 1 101 ? 1.570 3.658 8.182 1.00 95.94 101 ASP A C 1
ATOM 815 O O . ASP A 1 101 ? 1.949 3.230 7.093 1.00 95.94 101 ASP A O 1
ATOM 819 N N . VAL A 1 102 ? 1.746 4.934 8.560 1.00 94.75 102 VAL A N 1
ATOM 820 C CA . VAL A 1 102 ? 2.544 5.957 7.844 1.00 94.75 102 VAL A CA 1
ATOM 821 C C . VAL A 1 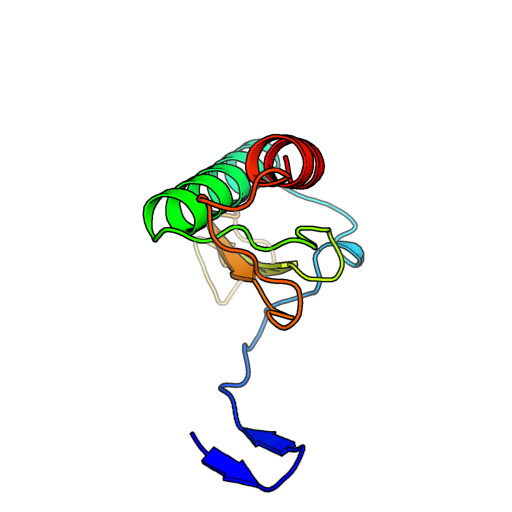102 ? 4.039 5.752 8.070 1.00 94.75 102 VAL A C 1
ATOM 823 O O . VAL A 1 102 ? 4.788 5.855 7.073 1.00 94.75 102 VAL A O 1
#

InterPro domains:
  IPR011009 Protein kinase-like domain superfamily [SSF56112] (5-100)
  IPR018934 RIO-type domain [PF01163] (2-102)
  IPR018935 RIO kinase, conserved site [PS01245] (47-58)

Sequence (102 aa):
IGHNRHAIVMEYLDDAVCMCQIRKLDKPQLLLEKCMSLLVSIAQSGVIHGDFNEFNLLIRTVRIDPLDELSEVEDYEVYVIDFPQVLSVENPDAKRIFERDV